Protein AF-A0A2N1D375-F1 (afdb_monomer_lite)

pLDDT: mean 71.54, std 20.13, range [32.81, 94.0]

Foldseek 3Di:
DDDDPPPPDDDDDPVRVVVVVCVQVVDPVSVVVVVVPDDPVVVVVVVVVVVVVVVVVVVVVVVVVVVVVVVVVVLLVVLVVVQVVCVVVVHHDDSVVSSVVVVVVVVVVPPDPDPVVPPDDDDDDDDDPPPDPPDDDDD

Radius of gyration: 30.36 Å; chains: 1; bounding box: 68×37×97 Å

Secondary structure (DSSP, 8-state):
---------PPPPHHHHHHHHHHHHHSHHHHHHHHTTS-HHHHHHHHHHHHHHHHHHHHHHHHHHHHHHHHHHHHHHHHHHHHHHHHHTT----HHHHHHHHHHHHHGGGG----TTS-SS------------------

Sequence (139 aa):
MNTTNTNTTKPLTTAQQKSVATGFLSNKRKAIGLFKTMDMSLLSALNEQIRDILKSKVEEAANLARIKLQEKQAIDSAVDKTMAHLESQGLKFNKEELSRLLSDKVKLGKAQVINPELQMNKPSTIVGAENELTTSQQV

Structure (mmCIF, 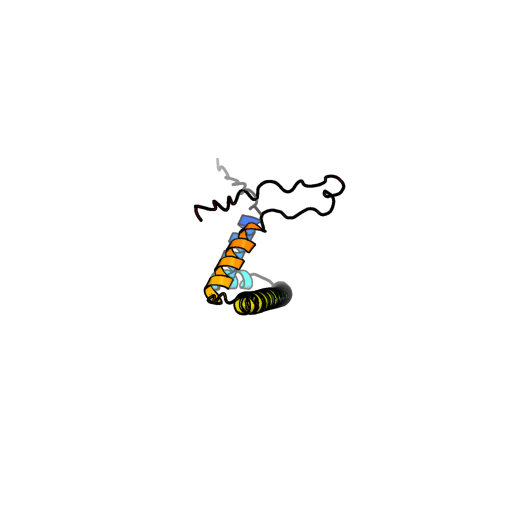N/CA/C/O backbone):
data_AF-A0A2N1D375-F1
#
_entry.id   AF-A0A2N1D375-F1
#
loop_
_atom_site.group_PDB
_atom_site.id
_atom_site.type_symbol
_atom_site.label_atom_id
_atom_site.label_alt_id
_atom_site.label_comp_id
_atom_site.label_asym_id
_atom_site.label_entity_id
_atom_site.label_seq_id
_atom_site.pdbx_PDB_ins_code
_atom_site.Cartn_x
_atom_site.Cartn_y
_atom_site.Cartn_z
_atom_site.occupancy
_atom_site.B_iso_or_equiv
_atom_site.auth_seq_id
_atom_site.auth_comp_id
_atom_site.auth_asym_id
_atom_site.auth_atom_id
_atom_site.pdbx_PDB_model_num
ATOM 1 N N . MET A 1 1 ? 10.755 26.452 -54.141 1.00 38.69 1 MET A N 1
ATOM 2 C CA . MET A 1 1 ? 11.077 26.824 -52.747 1.00 38.69 1 MET A CA 1
ATOM 3 C C . MET A 1 1 ? 10.450 25.774 -51.839 1.00 38.69 1 MET A C 1
ATOM 5 O O . MET A 1 1 ? 9.233 25.673 -51.845 1.00 38.69 1 MET A O 1
ATOM 9 N N . ASN A 1 2 ? 11.249 24.962 -51.139 1.00 32.81 2 ASN A N 1
ATOM 10 C CA . ASN A 1 2 ? 10.753 23.995 -50.150 1.00 32.81 2 ASN A CA 1
ATOM 11 C C . ASN A 1 2 ? 10.820 24.627 -48.757 1.00 32.81 2 ASN A C 1
ATOM 13 O O . ASN A 1 2 ? 11.895 25.036 -48.324 1.00 32.81 2 ASN A O 1
ATOM 17 N N . THR A 1 3 ? 9.690 24.694 -48.060 1.00 40.84 3 THR A N 1
ATOM 18 C CA . THR A 1 3 ? 9.613 25.097 -46.654 1.00 40.84 3 THR A CA 1
ATOM 19 C C . THR A 1 3 ? 9.653 23.848 -45.774 1.00 40.84 3 THR A C 1
ATOM 21 O O . THR A 1 3 ? 8.692 23.088 -45.677 1.00 40.84 3 THR A O 1
ATOM 24 N N . THR A 1 4 ? 10.793 23.605 -45.131 1.00 40.81 4 THR A N 1
ATOM 25 C CA . THR A 1 4 ? 10.926 22.565 -44.107 1.00 40.81 4 THR A CA 1
ATOM 26 C C . THR A 1 4 ? 10.239 23.053 -42.831 1.00 40.81 4 THR A C 1
ATOM 28 O O . THR A 1 4 ? 10.758 23.927 -42.144 1.00 40.81 4 THR A O 1
ATOM 31 N N . ASN A 1 5 ? 9.063 22.504 -42.517 1.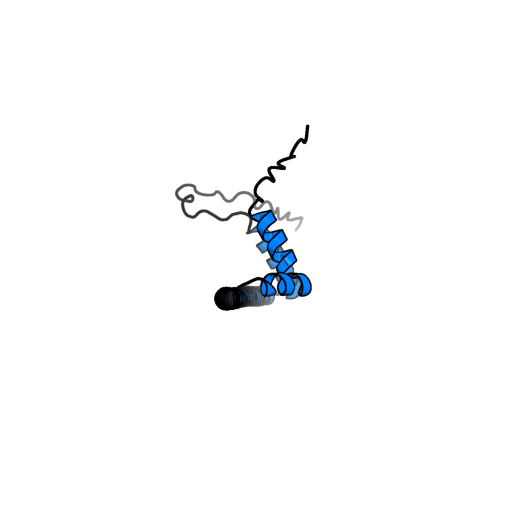00 43.34 5 ASN A N 1
ATOM 32 C CA . ASN A 1 5 ? 8.391 22.716 -41.233 1.00 43.34 5 ASN A CA 1
ATOM 33 C C . ASN A 1 5 ? 9.183 22.011 -40.120 1.00 43.34 5 ASN A C 1
ATOM 35 O O . ASN A 1 5 ? 9.034 20.811 -39.893 1.00 43.34 5 ASN A O 1
ATOM 39 N N . THR A 1 6 ? 10.023 22.754 -39.404 1.00 46.00 6 THR A N 1
ATOM 40 C CA . THR A 1 6 ? 10.587 22.329 -38.121 1.00 46.00 6 THR A CA 1
ATOM 41 C C . THR A 1 6 ? 9.521 22.484 -37.038 1.00 46.00 6 THR A C 1
ATOM 43 O O . THR A 1 6 ? 9.467 23.480 -36.323 1.00 46.00 6 THR A O 1
ATOM 46 N N . ASN A 1 7 ? 8.645 21.482 -36.910 1.00 47.22 7 ASN A N 1
ATOM 47 C CA . ASN A 1 7 ? 7.786 21.352 -35.735 1.00 47.22 7 ASN A CA 1
ATOM 48 C C . ASN A 1 7 ? 8.676 21.160 -34.498 1.00 47.22 7 ASN A C 1
ATOM 50 O O . ASN A 1 7 ? 9.147 20.061 -34.207 1.00 47.22 7 ASN A O 1
ATOM 54 N N . THR A 1 8 ? 8.919 22.244 -33.770 1.00 46.00 8 THR A N 1
ATOM 55 C CA . THR A 1 8 ? 9.522 22.238 -32.439 1.00 46.00 8 THR A CA 1
ATOM 56 C C . THR A 1 8 ? 8.495 21.701 -31.446 1.00 46.00 8 THR A C 1
ATOM 58 O O . THR A 1 8 ? 7.763 22.436 -30.786 1.00 46.00 8 THR A O 1
ATOM 61 N N . THR A 1 9 ? 8.397 20.374 -31.358 1.00 63.56 9 THR A N 1
ATOM 62 C CA . THR A 1 9 ? 7.602 19.702 -30.324 1.00 63.56 9 THR A CA 1
ATOM 63 C C . THR A 1 9 ? 8.110 20.136 -28.953 1.00 63.56 9 THR A C 1
ATOM 65 O O . THR A 1 9 ? 9.251 19.851 -28.590 1.00 63.56 9 THR A O 1
ATOM 68 N N . LYS A 1 10 ? 7.269 20.846 -28.191 1.00 73.50 10 LYS A N 1
ATOM 69 C CA . LYS A 1 10 ? 7.573 21.209 -26.803 1.00 73.50 10 LYS A CA 1
ATOM 70 C C . LYS A 1 10 ? 7.923 19.943 -26.008 1.00 73.50 10 LYS A C 1
ATOM 72 O O . LYS A 1 10 ? 7.246 18.925 -26.186 1.00 73.50 10 LYS A O 1
ATOM 77 N N . PRO A 1 11 ? 8.937 19.992 -25.129 1.00 79.75 11 PRO A N 1
ATOM 78 C CA . PRO A 1 11 ? 9.264 18.859 -24.278 1.00 79.75 11 PRO A CA 1
ATOM 79 C C . PRO A 1 11 ? 8.050 18.482 -23.424 1.00 79.75 11 PRO A C 1
ATOM 81 O O . PRO A 1 11 ? 7.356 19.345 -22.883 1.00 79.75 11 PRO A O 1
ATOM 84 N N . LEU A 1 12 ? 7.783 17.179 -23.327 1.00 81.25 12 LEU A N 1
ATOM 85 C CA . LEU A 1 12 ? 6.690 16.653 -22.515 1.00 81.25 12 LEU A CA 1
ATOM 86 C C . LEU A 1 12 ? 6.931 16.984 -21.041 1.00 81.25 12 LEU A C 1
ATOM 88 O O . LEU A 1 12 ? 8.042 16.819 -20.538 1.00 81.25 12 LEU A O 1
ATOM 92 N N . THR A 1 13 ? 5.873 17.377 -20.337 1.00 91.31 13 THR A N 1
ATOM 93 C CA . THR A 1 13 ? 5.914 17.513 -18.876 1.00 91.31 13 THR A CA 1
ATOM 94 C C . THR A 1 13 ? 6.134 16.150 -18.215 1.00 91.31 13 THR A C 1
ATOM 96 O O . THR A 1 13 ? 5.788 15.109 -18.778 1.00 91.31 13 THR A O 1
ATOM 99 N N . THR A 1 14 ? 6.632 16.130 -16.979 1.00 87.81 14 THR A N 1
ATOM 100 C CA . THR A 1 14 ? 6.872 14.888 -16.222 1.00 87.81 14 THR A CA 1
ATOM 101 C C . THR A 1 14 ? 5.623 14.004 -16.114 1.00 87.81 14 THR A C 1
ATOM 103 O O . THR A 1 14 ? 5.714 12.781 -16.199 1.00 87.81 14 THR A O 1
ATOM 106 N N . ALA A 1 15 ? 4.434 14.597 -15.966 1.00 84.31 15 ALA A N 1
ATOM 107 C CA . ALA A 1 15 ? 3.174 13.852 -15.923 1.00 84.31 15 ALA A CA 1
ATOM 108 C C . ALA A 1 15 ? 2.842 13.192 -17.275 1.00 84.31 15 ALA A C 1
ATOM 110 O O . ALA A 1 15 ? 2.427 12.033 -17.320 1.00 84.31 15 ALA A O 1
ATOM 111 N N . GLN A 1 16 ? 3.083 13.898 -18.383 1.00 84.94 16 GLN A N 1
ATOM 112 C CA . GLN A 1 16 ? 2.886 13.365 -19.733 1.00 84.94 16 GLN A CA 1
ATOM 113 C C . GLN A 1 16 ? 3.894 12.260 -20.054 1.00 84.94 16 GLN A C 1
ATOM 115 O O . GLN A 1 16 ? 3.505 11.219 -20.575 1.00 84.94 16 GLN A O 1
ATOM 120 N N . GLN A 1 17 ? 5.162 12.438 -19.680 1.00 84.50 17 GLN A N 1
ATOM 121 C CA . GLN A 1 17 ? 6.192 11.406 -19.821 1.00 84.50 17 GLN A CA 1
ATOM 122 C C . GLN A 1 17 ? 5.806 10.128 -19.067 1.00 84.50 17 GLN A C 1
ATOM 124 O O . GLN A 1 17 ? 5.868 9.040 -19.635 1.00 84.50 17 GLN A O 1
ATOM 129 N N . LYS A 1 18 ? 5.324 10.254 -17.821 1.00 84.69 18 LYS A N 1
ATOM 130 C CA . LYS A 1 18 ? 4.825 9.120 -17.023 1.00 84.69 18 LYS A CA 1
ATOM 131 C C . LYS A 1 18 ? 3.643 8.420 -17.687 1.00 84.69 18 LYS A C 1
ATOM 133 O O . LYS A 1 18 ? 3.619 7.192 -17.738 1.00 84.69 18 LYS A O 1
ATOM 138 N N . SER A 1 19 ? 2.681 9.180 -18.208 1.00 85.44 19 SER A N 1
ATOM 139 C CA . SER A 1 19 ? 1.513 8.629 -18.906 1.00 85.44 19 SER A CA 1
ATOM 140 C C . SER A 1 19 ? 1.919 7.846 -20.158 1.00 85.44 19 SER A C 1
ATOM 142 O O . SER A 1 19 ? 1.522 6.694 -20.333 1.00 85.44 19 SER A O 1
ATOM 144 N N . VAL A 1 20 ? 2.800 8.423 -20.980 1.00 79.56 20 VAL A N 1
ATOM 145 C CA . VAL A 1 20 ? 3.336 7.768 -22.178 1.00 79.56 20 VAL A CA 1
ATOM 146 C C . VAL A 1 20 ? 4.109 6.503 -21.801 1.00 79.56 20 VAL A C 1
ATOM 148 O O . VAL A 1 20 ? 3.804 5.434 -22.326 1.00 79.56 20 VAL A O 1
ATOM 151 N N . ALA A 1 21 ? 5.042 6.580 -20.848 1.00 82.12 21 ALA A N 1
ATOM 152 C CA . ALA A 1 21 ? 5.820 5.429 -20.388 1.00 82.12 21 ALA A CA 1
ATOM 153 C C . ALA A 1 21 ? 4.921 4.299 -19.857 1.00 82.12 21 ALA A C 1
ATOM 155 O O . ALA A 1 21 ? 5.092 3.138 -20.229 1.00 82.12 21 ALA A O 1
ATOM 156 N N . THR A 1 22 ? 3.904 4.640 -19.061 1.00 83.88 22 THR A N 1
ATOM 157 C CA . THR A 1 22 ? 2.925 3.673 -18.545 1.00 83.88 22 THR A CA 1
ATOM 158 C C . THR A 1 22 ? 2.126 3.037 -19.682 1.00 83.88 22 THR A C 1
ATOM 160 O O . THR A 1 22 ? 1.943 1.821 -19.704 1.00 83.88 22 THR A O 1
ATOM 163 N N . GLY A 1 23 ? 1.692 3.823 -20.670 1.00 82.44 23 GLY A N 1
ATOM 164 C CA . GLY A 1 23 ? 0.982 3.327 -21.851 1.00 82.44 23 GLY A CA 1
ATOM 165 C C . GLY A 1 23 ? 1.828 2.406 -22.741 1.00 82.44 23 GLY A C 1
ATOM 166 O O . GLY A 1 23 ? 1.294 1.485 -23.363 1.00 82.44 23 GLY A O 1
ATOM 167 N N . PHE A 1 24 ? 3.146 2.614 -22.791 1.00 82.88 24 PHE A N 1
ATOM 168 C CA . PHE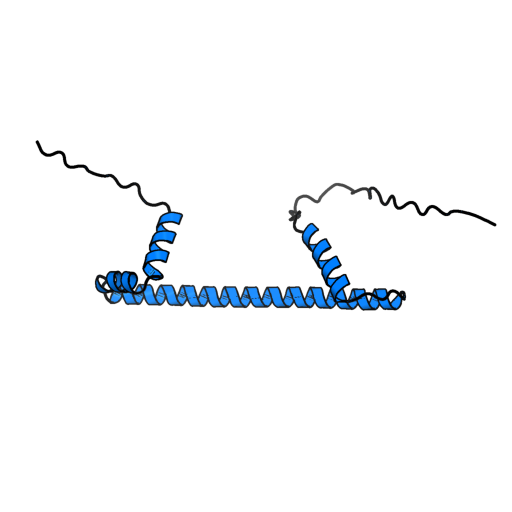 A 1 24 ? 4.075 1.726 -23.494 1.00 82.88 24 PHE A CA 1
ATOM 169 C C . PHE A 1 24 ? 4.307 0.420 -22.735 1.00 82.88 24 PHE A C 1
ATOM 171 O O . PHE A 1 24 ? 4.190 -0.648 -23.332 1.00 82.88 24 PHE A O 1
ATOM 178 N N . LEU A 1 25 ? 4.586 0.496 -21.433 1.00 82.50 25 LEU A N 1
ATOM 179 C CA . LEU A 1 25 ? 4.896 -0.673 -20.606 1.00 82.50 25 LEU A CA 1
ATOM 180 C C . LEU A 1 25 ? 3.671 -1.560 -20.343 1.00 82.50 25 LEU A C 1
ATOM 182 O O . LEU A 1 25 ? 3.793 -2.781 -20.315 1.00 82.50 25 LEU A O 1
ATOM 186 N N . SER A 1 26 ? 2.480 -0.970 -20.211 1.00 87.56 26 SER A N 1
ATOM 187 C CA . SER A 1 26 ? 1.224 -1.720 -20.042 1.00 87.56 26 SER A CA 1
ATOM 188 C C . SER A 1 26 ? 0.784 -2.455 -21.314 1.00 87.56 26 SER A C 1
ATOM 190 O O . SER A 1 26 ? 0.054 -3.444 -21.240 1.00 87.56 26 SER A O 1
ATOM 192 N N . ASN A 1 27 ? 1.248 -2.026 -22.493 1.00 90.44 27 ASN A N 1
ATOM 193 C CA . ASN A 1 27 ? 0.974 -2.707 -23.751 1.00 90.44 27 ASN A CA 1
ATOM 194 C C . ASN A 1 27 ? 2.142 -3.619 -24.143 1.00 90.44 27 ASN A C 1
ATOM 196 O O . ASN A 1 27 ? 3.118 -3.183 -24.754 1.00 90.44 27 ASN A O 1
ATOM 200 N N . LYS A 1 28 ? 1.983 -4.923 -23.892 1.00 85.56 28 LYS A N 1
ATOM 201 C CA . LYS A 1 28 ? 2.996 -5.951 -24.180 1.00 85.56 28 LYS A CA 1
ATOM 202 C C . LYS A 1 28 ? 3.583 -5.866 -25.597 1.00 85.56 28 LYS A C 1
ATOM 204 O O . LYS A 1 28 ? 4.786 -6.036 -25.757 1.00 85.56 28 LYS A O 1
ATOM 209 N N . ARG A 1 29 ? 2.774 -5.591 -26.630 1.00 86.25 29 ARG A N 1
ATOM 210 C CA . ARG A 1 29 ? 3.266 -5.506 -28.021 1.00 86.25 29 ARG A CA 1
ATOM 211 C C . ARG A 1 29 ? 4.167 -4.289 -28.232 1.00 86.25 29 ARG A C 1
ATOM 213 O O . ARG A 1 29 ? 5.207 -4.416 -28.872 1.00 86.25 29 ARG A O 1
ATOM 220 N N . LYS A 1 30 ? 3.790 -3.138 -27.669 1.00 84.75 30 LYS A N 1
ATOM 221 C CA . LYS A 1 30 ? 4.590 -1.906 -27.740 1.00 84.75 30 LYS A CA 1
ATOM 222 C C . LYS A 1 30 ? 5.881 -2.031 -26.929 1.00 84.75 30 LYS A C 1
ATOM 224 O O . LYS A 1 30 ? 6.938 -1.670 -27.434 1.00 84.75 30 LYS A O 1
ATOM 229 N N . ALA A 1 31 ? 5.801 -2.607 -25.728 1.00 84.50 31 ALA A N 1
ATOM 230 C CA . ALA A 1 31 ? 6.961 -2.881 -24.884 1.00 84.50 31 ALA A CA 1
ATOM 231 C C . ALA A 1 31 ? 7.963 -3.818 -25.578 1.00 84.50 31 ALA A C 1
ATOM 233 O O . ALA A 1 31 ? 9.136 -3.485 -25.679 1.00 84.50 31 ALA A O 1
ATOM 234 N N . ILE A 1 32 ? 7.501 -4.940 -26.149 1.00 85.62 32 ILE A N 1
ATOM 235 C CA . ILE A 1 32 ? 8.368 -5.867 -26.899 1.00 85.62 32 ILE A CA 1
ATOM 236 C C . ILE A 1 32 ? 9.008 -5.177 -28.109 1.00 85.62 32 ILE A C 1
ATOM 238 O O . ILE A 1 32 ? 10.185 -5.402 -28.374 1.00 85.62 32 ILE A O 1
ATOM 242 N N . GLY A 1 33 ? 8.254 -4.352 -28.842 1.00 86.44 33 GLY A N 1
ATOM 243 C CA . GLY A 1 33 ? 8.791 -3.589 -29.971 1.00 86.44 33 GLY A CA 1
ATOM 244 C C . GLY A 1 33 ? 9.949 -2.679 -29.560 1.00 86.44 33 GLY A C 1
ATOM 245 O O . GLY A 1 33 ? 10.983 -2.689 -30.217 1.00 86.44 33 GLY A O 1
ATOM 246 N N . LEU A 1 34 ? 9.799 -1.968 -28.441 1.00 84.19 34 LEU A N 1
ATOM 247 C CA . LEU A 1 34 ? 10.841 -1.108 -27.877 1.00 84.19 34 LEU A CA 1
ATOM 248 C C . LEU A 1 34 ? 12.038 -1.910 -27.342 1.00 84.19 34 LEU A C 1
ATOM 250 O O . LEU A 1 34 ? 13.184 -1.539 -27.568 1.00 84.19 34 LEU A O 1
ATOM 254 N N . PHE A 1 35 ? 11.795 -3.025 -26.652 1.00 87.38 35 PHE A N 1
ATOM 255 C CA . PHE A 1 35 ? 12.873 -3.840 -26.089 1.00 87.38 35 PHE A CA 1
ATOM 256 C C . PHE A 1 35 ? 13.722 -4.511 -27.169 1.00 87.38 35 PHE A C 1
ATOM 258 O O . PHE A 1 35 ? 14.925 -4.643 -26.994 1.00 87.38 35 PHE A O 1
ATOM 265 N N . LYS A 1 36 ? 13.133 -4.878 -28.314 1.00 87.94 36 LYS A N 1
ATOM 266 C CA . LYS A 1 36 ? 13.875 -5.449 -29.451 1.00 87.94 36 LYS A CA 1
ATOM 267 C C . LYS A 1 36 ? 14.907 -4.498 -30.057 1.00 87.94 36 LYS A C 1
ATOM 269 O O . LYS A 1 36 ? 15.817 -4.968 -30.727 1.00 87.94 36 LYS A O 1
ATOM 274 N N . THR A 1 37 ? 14.748 -3.190 -29.866 1.00 86.56 37 THR A N 1
ATOM 275 C CA . THR A 1 37 ? 15.680 -2.176 -30.377 1.00 86.56 37 THR A CA 1
ATOM 276 C C . THR A 1 37 ? 16.726 -1.753 -29.344 1.00 86.56 37 THR A C 1
ATOM 278 O O . THR A 1 37 ? 17.512 -0.857 -29.625 1.00 86.56 37 THR A O 1
ATOM 281 N N . MET A 1 38 ? 16.711 -2.338 -28.142 1.00 88.25 38 MET A N 1
ATOM 282 C CA . MET A 1 38 ? 17.636 -2.020 -27.053 1.00 88.25 38 MET A CA 1
ATOM 283 C C . MET A 1 38 ? 18.715 -3.093 -26.911 1.00 88.25 38 MET A C 1
ATOM 285 O O . MET A 1 38 ? 18.453 -4.280 -27.103 1.00 88.25 38 MET A O 1
ATOM 289 N N . ASP A 1 39 ? 19.909 -2.674 -26.495 1.00 92.81 39 ASP A N 1
ATOM 290 C CA . ASP A 1 39 ? 20.995 -3.595 -26.173 1.00 92.81 39 ASP A CA 1
ATOM 291 C C . ASP A 1 39 ? 20.669 -4.444 -24.940 1.00 92.81 39 ASP A C 1
ATOM 293 O O . ASP A 1 39 ? 20.049 -3.988 -23.974 1.00 92.81 39 ASP A O 1
ATOM 297 N N . MET A 1 40 ? 21.146 -5.690 -24.943 1.00 90.12 40 MET A N 1
ATOM 298 C CA . MET A 1 40 ? 20.880 -6.645 -23.864 1.00 90.12 40 MET A CA 1
ATOM 299 C C . MET A 1 40 ? 21.408 -6.166 -22.501 1.00 90.12 40 MET A C 1
ATOM 301 O O . MET A 1 40 ? 20.785 -6.427 -21.472 1.00 90.12 40 MET A O 1
ATOM 305 N N . SER A 1 41 ? 22.519 -5.421 -22.481 1.00 90.12 41 SER A N 1
ATOM 306 C CA . SER A 1 41 ? 23.064 -4.800 -21.266 1.00 90.12 41 SER A CA 1
ATOM 307 C C . SER A 1 41 ? 22.094 -3.779 -20.662 1.00 90.12 41 SER A C 1
ATOM 309 O O . SER A 1 41 ? 21.853 -3.794 -19.454 1.00 90.12 41 SER A O 1
ATOM 311 N N . LEU A 1 42 ? 21.473 -2.948 -21.503 1.00 88.94 42 LEU A N 1
ATOM 312 C CA . LEU A 1 42 ? 20.486 -1.956 -21.088 1.00 88.94 42 LEU A CA 1
ATOM 313 C C . LEU A 1 42 ? 19.196 -2.624 -20.596 1.00 88.94 42 LEU A C 1
ATOM 315 O O . LEU A 1 42 ? 18.645 -2.223 -19.573 1.00 88.94 42 LEU A O 1
ATOM 319 N N . LEU A 1 43 ? 18.741 -3.679 -21.279 1.00 89.56 43 LEU A N 1
ATOM 320 C CA . LEU A 1 43 ? 17.588 -4.473 -20.842 1.00 89.56 43 LEU A CA 1
ATOM 321 C C . LEU A 1 43 ? 17.828 -5.142 -19.485 1.00 89.56 43 LEU A C 1
ATOM 323 O O . LEU A 1 43 ? 16.926 -5.168 -18.646 1.00 89.56 43 LEU A O 1
ATOM 327 N N . SER A 1 44 ? 19.038 -5.659 -19.254 1.00 91.19 44 SER A N 1
ATOM 328 C CA . SER A 1 44 ? 19.417 -6.259 -17.974 1.00 91.19 44 SER A CA 1
ATOM 329 C C . SER A 1 44 ? 19.387 -5.230 -16.844 1.00 91.19 44 SER A C 1
ATOM 331 O O . SER A 1 44 ? 18.746 -5.474 -15.824 1.00 91.19 44 SER A O 1
ATOM 333 N N . ALA A 1 45 ? 19.998 -4.059 -17.053 1.00 90.44 45 ALA A N 1
ATOM 334 C CA . ALA A 1 45 ? 20.007 -2.978 -16.069 1.00 90.44 45 ALA A CA 1
ATOM 335 C C . ALA A 1 45 ? 18.589 -2.466 -15.754 1.00 90.44 45 ALA A C 1
ATOM 337 O O . ALA A 1 45 ? 18.240 -2.269 -14.592 1.00 90.44 45 ALA A O 1
ATOM 338 N N . LEU A 1 46 ? 17.736 -2.305 -16.772 1.00 88.19 46 LEU A N 1
ATOM 339 C CA . LEU A 1 46 ? 16.338 -1.902 -16.582 1.00 88.19 46 LEU A CA 1
ATOM 340 C C . LEU A 1 46 ? 15.538 -2.945 -15.791 1.00 88.19 46 LEU A C 1
ATOM 342 O O . LEU A 1 46 ? 14.738 -2.585 -14.930 1.00 88.19 46 LEU A O 1
ATOM 346 N N . ASN A 1 47 ? 15.743 -4.235 -16.063 1.00 89.50 47 ASN A N 1
ATOM 347 C CA . ASN A 1 47 ? 15.083 -5.315 -15.330 1.00 89.50 47 ASN A CA 1
ATOM 348 C C . ASN A 1 47 ? 15.507 -5.336 -13.853 1.00 89.50 47 ASN A C 1
ATOM 350 O O . ASN A 1 47 ? 14.653 -5.496 -12.984 1.00 89.50 47 ASN A O 1
ATOM 354 N N . GLU A 1 48 ? 16.792 -5.141 -13.561 1.00 93.12 48 GLU A N 1
ATOM 355 C CA . GLU A 1 48 ? 17.302 -5.050 -12.188 1.00 93.12 48 GLU A CA 1
ATOM 356 C C . GLU A 1 48 ? 16.699 -3.852 -11.441 1.00 93.12 48 GLU A C 1
ATOM 358 O O . GLU A 1 48 ? 16.080 -4.031 -10.394 1.00 93.12 48 GLU A O 1
ATOM 363 N N . GLN A 1 49 ? 16.718 -2.660 -12.046 1.00 90.56 49 GLN A N 1
ATOM 364 C CA . GLN A 1 49 ? 16.097 -1.465 -11.464 1.00 90.56 49 GLN A CA 1
ATOM 365 C C . GLN A 1 49 ? 14.598 -1.648 -11.191 1.00 90.56 49 GLN A C 1
ATOM 367 O O . GLN A 1 49 ? 14.098 -1.250 -10.138 1.00 90.56 49 GLN A O 1
ATOM 372 N N . ILE A 1 50 ? 13.857 -2.266 -12.119 1.00 89.19 50 ILE A N 1
ATOM 373 C CA . ILE A 1 50 ? 12.428 -2.544 -11.925 1.00 89.19 50 ILE A CA 1
ATOM 374 C C . ILE A 1 50 ? 12.220 -3.530 -10.771 1.00 89.19 50 ILE A C 1
ATOM 376 O O . ILE A 1 50 ? 11.292 -3.342 -9.983 1.00 89.19 50 ILE A O 1
ATOM 380 N N . ARG A 1 51 ? 13.064 -4.560 -10.639 1.00 93.25 51 ARG A N 1
ATOM 381 C CA . ARG A 1 51 ? 12.983 -5.521 -9.527 1.00 93.25 51 ARG A CA 1
ATOM 382 C C . ARG A 1 51 ? 13.226 -4.854 -8.183 1.00 93.25 51 ARG A C 1
ATOM 384 O O . ARG A 1 51 ? 12.456 -5.106 -7.260 1.00 93.25 51 ARG A O 1
ATOM 391 N N . ASP A 1 52 ? 14.223 -3.984 -8.086 1.00 93.56 52 ASP A N 1
ATOM 392 C CA . ASP A 1 52 ? 14.528 -3.266 -6.848 1.00 93.56 52 ASP A CA 1
ATOM 393 C C . ASP A 1 52 ? 13.386 -2.334 -6.442 1.00 93.56 52 ASP A C 1
ATOM 395 O O . ASP A 1 52 ? 12.944 -2.343 -5.289 1.00 93.56 52 ASP A O 1
ATOM 399 N N . ILE A 1 53 ? 12.825 -1.596 -7.407 1.00 91.38 53 ILE A N 1
ATOM 400 C CA . ILE A 1 53 ? 11.650 -0.749 -7.175 1.00 91.38 53 ILE A CA 1
ATOM 401 C C . ILE A 1 53 ? 10.457 -1.599 -6.728 1.00 91.38 53 ILE A C 1
ATOM 403 O O . ILE A 1 53 ? 9.782 -1.245 -5.763 1.00 91.38 53 ILE A O 1
ATOM 407 N N . LEU A 1 54 ? 10.187 -2.725 -7.397 1.00 91.00 54 LEU A N 1
ATOM 408 C CA . LEU A 1 54 ? 9.088 -3.620 -7.027 1.00 91.00 54 LEU A CA 1
ATOM 409 C C . LEU A 1 54 ? 9.269 -4.174 -5.616 1.00 91.00 54 LEU A C 1
ATOM 411 O O . LEU A 1 54 ? 8.315 -4.160 -4.841 1.00 91.00 54 LEU A O 1
ATOM 415 N N . LYS A 1 55 ? 10.479 -4.613 -5.261 1.00 94.00 55 LYS A N 1
ATOM 416 C CA . LYS A 1 55 ? 10.792 -5.110 -3.920 1.00 94.00 55 LYS A CA 1
ATOM 417 C C . LYS A 1 55 ? 10.536 -4.035 -2.863 1.00 94.00 55 LYS A C 1
ATOM 419 O O . LYS A 1 55 ? 9.787 -4.281 -1.922 1.00 94.00 55 LYS A O 1
ATOM 424 N N . SER A 1 56 ? 11.057 -2.826 -3.077 1.00 91.88 56 SER A N 1
ATOM 425 C CA . SER A 1 56 ? 10.822 -1.680 -2.194 1.00 91.88 56 SER A CA 1
ATOM 426 C C . SER A 1 56 ? 9.327 -1.363 -2.047 1.00 91.88 56 SER A C 1
ATOM 428 O O . SER A 1 56 ? 8.838 -1.190 -0.932 1.00 91.88 56 SER A O 1
ATOM 430 N N . LYS A 1 57 ? 8.555 -1.365 -3.143 1.00 91.75 57 LYS A N 1
ATOM 431 C CA . LYS A 1 57 ? 7.105 -1.107 -3.088 1.00 91.75 57 LYS A CA 1
ATOM 432 C C . LYS A 1 57 ? 6.305 -2.215 -2.414 1.00 91.75 57 LYS A C 1
ATOM 434 O O . LYS A 1 57 ? 5.312 -1.913 -1.754 1.00 91.75 57 LYS A O 1
ATOM 439 N N . VAL A 1 58 ? 6.727 -3.470 -2.536 1.00 92.25 58 VAL A N 1
ATOM 440 C CA . VAL A 1 58 ? 6.123 -4.587 -1.795 1.00 92.25 58 VAL A CA 1
ATOM 441 C C . VAL A 1 58 ? 6.375 -4.433 -0.295 1.00 92.25 58 VAL A C 1
ATOM 443 O O . VAL A 1 58 ? 5.439 -4.579 0.489 1.00 92.25 58 VAL A O 1
ATOM 446 N N . GLU A 1 59 ? 7.596 -4.079 0.112 1.00 91.81 59 GLU A N 1
ATOM 447 C CA . GLU A 1 59 ? 7.937 -3.824 1.518 1.00 91.81 59 GLU A CA 1
ATOM 448 C C . GLU A 1 59 ? 7.156 -2.626 2.089 1.00 91.81 59 GLU A C 1
ATOM 450 O O . GLU A 1 59 ? 6.576 -2.722 3.173 1.00 91.81 59 GLU A O 1
ATOM 455 N N . GLU A 1 60 ? 7.052 -1.518 1.345 1.00 89.88 60 GLU A N 1
ATOM 456 C CA . GLU A 1 60 ? 6.217 -0.366 1.715 1.00 89.88 60 GLU A CA 1
ATOM 457 C C . GLU A 1 60 ? 4.740 -0.759 1.883 1.00 89.88 60 GLU A C 1
ATOM 459 O O . GLU A 1 60 ? 4.107 -0.398 2.879 1.00 89.88 60 GLU A O 1
ATOM 464 N N . ALA A 1 61 ? 4.181 -1.520 0.937 1.00 85.81 61 ALA A N 1
ATOM 465 C CA . ALA A 1 61 ? 2.792 -1.968 0.990 1.00 85.81 61 ALA A CA 1
ATOM 466 C C . ALA A 1 61 ? 2.535 -2.907 2.179 1.00 85.81 61 ALA A C 1
ATOM 468 O O . ALA A 1 61 ? 1.519 -2.768 2.864 1.00 85.81 61 ALA A O 1
ATOM 469 N N . ALA A 1 62 ? 3.465 -3.823 2.463 1.00 90.50 62 ALA A N 1
ATOM 470 C CA . ALA A 1 62 ? 3.395 -4.709 3.620 1.00 90.50 62 ALA A CA 1
ATOM 471 C C . ALA A 1 62 ? 3.442 -3.921 4.939 1.00 90.50 62 ALA A C 1
ATOM 473 O O . ALA A 1 62 ? 2.634 -4.162 5.839 1.00 90.50 62 ALA A O 1
ATOM 474 N N . ASN A 1 63 ? 4.324 -2.922 5.036 1.00 91.38 63 ASN A N 1
ATOM 475 C CA . ASN A 1 63 ? 4.407 -2.040 6.199 1.00 91.38 63 ASN A CA 1
ATOM 476 C C . ASN A 1 63 ? 3.122 -1.228 6.401 1.00 91.38 63 ASN A C 1
ATOM 478 O O . ASN A 1 63 ? 2.600 -1.176 7.515 1.00 91.38 63 ASN A O 1
ATOM 482 N N . LEU A 1 64 ? 2.566 -0.650 5.332 1.00 88.38 64 LEU A N 1
ATOM 483 C CA . LEU A 1 64 ? 1.287 0.064 5.379 1.00 88.38 64 LEU A CA 1
ATOM 484 C C . LEU A 1 64 ? 0.133 -0.849 5.811 1.00 88.38 64 LEU A C 1
ATOM 486 O O . LEU A 1 64 ? -0.706 -0.441 6.613 1.00 88.38 64 LEU A O 1
ATOM 490 N N . ALA A 1 65 ? 0.086 -2.085 5.310 1.00 88.06 65 ALA A N 1
ATOM 491 C CA . ALA A 1 65 ? -0.918 -3.063 5.717 1.00 88.06 65 ALA A CA 1
ATOM 492 C C . ALA A 1 65 ? -0.796 -3.412 7.209 1.00 88.06 65 ALA A C 1
ATOM 494 O O . ALA A 1 65 ? -1.807 -3.467 7.911 1.00 88.06 65 ALA A O 1
ATOM 495 N N . ARG A 1 66 ? 0.434 -3.574 7.713 1.00 91.25 66 ARG A N 1
ATOM 496 C CA . ARG A 1 66 ? 0.704 -3.825 9.135 1.00 91.25 66 ARG A CA 1
ATOM 497 C C . ARG A 1 66 ? 0.238 -2.667 10.019 1.00 91.25 66 ARG A C 1
ATOM 499 O O . ARG A 1 66 ? -0.428 -2.915 11.019 1.00 91.25 66 ARG A O 1
ATOM 506 N N . ILE A 1 67 ? 0.537 -1.424 9.636 1.00 85.62 67 ILE A N 1
ATOM 507 C CA . ILE A 1 67 ? 0.089 -0.225 10.366 1.00 85.62 67 ILE A CA 1
ATOM 508 C C . ILE A 1 67 ? -1.441 -0.176 10.414 1.00 85.62 67 ILE A C 1
ATOM 510 O O . ILE A 1 67 ? -2.014 -0.061 11.493 1.00 85.62 67 ILE A O 1
ATOM 514 N N . LYS A 1 68 ? -2.119 -0.367 9.275 1.00 84.94 68 LYS A N 1
ATOM 515 C CA . LYS A 1 68 ? -3.591 -0.388 9.220 1.00 84.94 68 LYS A CA 1
ATOM 516 C C . LYS A 1 68 ? -4.205 -1.483 10.093 1.00 84.94 68 LYS A C 1
ATOM 518 O O . LYS A 1 68 ? -5.256 -1.271 10.693 1.00 84.94 68 LYS A O 1
ATOM 523 N N . LEU A 1 69 ? -3.571 -2.654 10.165 1.00 87.81 69 LEU A N 1
ATOM 524 C CA . LEU A 1 69 ? -4.025 -3.737 11.035 1.00 87.81 69 LEU A CA 1
ATOM 525 C C . LEU A 1 69 ? -3.908 -3.353 12.516 1.00 87.81 69 LEU A C 1
ATOM 527 O O . LEU A 1 69 ? -4.844 -3.589 13.275 1.00 87.81 69 LEU A O 1
ATOM 531 N N . GLN A 1 70 ? -2.795 -2.732 12.912 1.00 87.56 70 GLN A N 1
ATOM 532 C CA . GLN A 1 70 ? -2.593 -2.249 14.281 1.00 87.56 70 GLN A CA 1
ATOM 533 C C . GLN A 1 70 ? -3.590 -1.145 14.652 1.00 87.56 70 GLN A C 1
ATOM 535 O O . GLN A 1 70 ? -4.180 -1.194 15.729 1.00 87.56 70 GLN A O 1
ATOM 540 N N . GLU A 1 71 ? -3.833 -0.189 13.750 1.00 82.69 71 GLU A N 1
ATOM 541 C CA . GLU A 1 71 ? -4.854 0.850 13.936 1.00 82.69 71 GLU A CA 1
ATOM 542 C C . GLU A 1 71 ? -6.242 0.236 14.139 1.00 82.69 71 GLU A C 1
ATOM 544 O O . GLU A 1 71 ? -6.953 0.609 15.071 1.00 82.69 71 GLU A O 1
ATOM 549 N N . LYS A 1 72 ? -6.612 -0.752 13.314 1.00 82.25 72 LYS A N 1
ATOM 550 C CA . LYS A 1 72 ? -7.886 -1.462 13.458 1.00 82.25 72 LYS A CA 1
ATOM 551 C C . LYS A 1 72 ? -7.993 -2.164 14.815 1.00 82.25 72 LYS A C 1
ATOM 553 O O . LYS A 1 72 ? -9.005 -2.010 15.485 1.00 82.25 72 LYS A O 1
ATOM 558 N N . GLN A 1 73 ? -6.955 -2.883 15.246 1.00 84.19 73 GLN A N 1
ATOM 559 C CA . GLN A 1 73 ? -6.943 -3.560 16.550 1.00 84.19 73 GLN A CA 1
ATOM 560 C C . GLN A 1 73 ? -7.082 -2.577 17.722 1.00 84.19 73 GLN A C 1
ATOM 562 O O . GLN A 1 73 ? -7.779 -2.872 18.692 1.00 84.19 73 GLN A O 1
ATOM 567 N N . ALA A 1 74 ? -6.448 -1.404 17.637 1.00 79.00 74 ALA A N 1
ATOM 568 C CA . ALA A 1 74 ? -6.578 -0.364 18.652 1.00 79.00 74 ALA A CA 1
ATOM 569 C C . ALA A 1 74 ? -8.008 0.199 18.717 1.00 79.00 74 ALA A C 1
ATOM 571 O O . ALA A 1 74 ? -8.539 0.386 19.812 1.00 79.00 74 ALA A O 1
ATOM 572 N N . ILE A 1 75 ? -8.643 0.417 17.559 1.00 79.00 75 ILE A N 1
ATOM 573 C CA . ILE A 1 75 ? -10.049 0.836 17.471 1.00 79.00 75 ILE A CA 1
ATOM 574 C C . ILE A 1 75 ? -10.960 -0.241 18.063 1.00 79.00 75 ILE A C 1
ATOM 576 O O . ILE A 1 75 ? -11.759 0.073 18.939 1.00 79.00 75 ILE A O 1
ATOM 580 N N . ASP A 1 76 ? -10.807 -1.499 17.646 1.00 83.56 76 ASP A N 1
ATOM 581 C CA . ASP A 1 76 ? -11.625 -2.614 18.134 1.00 83.56 76 ASP A CA 1
ATOM 582 C C . ASP A 1 76 ? -11.499 -2.760 19.664 1.00 83.56 76 ASP A C 1
ATOM 584 O O . ASP A 1 76 ? -12.503 -2.887 20.363 1.00 83.56 76 ASP A O 1
ATOM 588 N N . SER A 1 77 ? -10.285 -2.629 20.211 1.00 85.00 77 SER A N 1
ATOM 589 C CA . SER A 1 77 ? -10.061 -2.652 21.662 1.00 85.00 77 SER A CA 1
ATOM 590 C C . SER A 1 77 ? -10.706 -1.467 22.389 1.00 85.00 77 SER A C 1
ATOM 592 O O . SER A 1 77 ? -11.236 -1.639 23.489 1.00 85.00 77 SER A O 1
ATOM 594 N N . ALA A 1 78 ? -10.671 -0.264 21.808 1.00 78.69 78 ALA A N 1
ATOM 595 C CA . ALA A 1 78 ? -11.343 0.901 22.376 1.00 78.69 78 ALA A CA 1
ATOM 596 C C . ALA A 1 78 ? -12.868 0.716 22.380 1.00 78.69 78 ALA A C 1
ATOM 598 O O . ALA A 1 78 ? -13.503 0.966 23.402 1.00 78.69 78 ALA A O 1
ATOM 599 N N . VAL A 1 79 ? -13.434 0.207 21.279 1.00 81.44 79 VAL A N 1
ATOM 600 C CA . VAL A 1 79 ? -14.860 -0.129 21.157 1.00 81.44 79 VAL A CA 1
ATOM 601 C C . VAL A 1 79 ? -15.266 -1.135 22.232 1.00 81.44 79 VAL A C 1
ATOM 603 O O . VAL A 1 79 ? -16.249 -0.901 22.929 1.00 81.44 79 VAL A O 1
ATOM 606 N N . ASP A 1 80 ? -14.499 -2.211 22.420 1.00 84.88 80 ASP A N 1
ATOM 607 C CA . ASP A 1 80 ? -14.809 -3.249 23.411 1.00 84.88 80 ASP A CA 1
ATOM 608 C C . ASP A 1 80 ? -14.758 -2.710 24.851 1.00 84.88 80 ASP A C 1
ATOM 610 O O . ASP A 1 80 ? -15.637 -3.006 25.660 1.00 84.88 80 ASP A O 1
ATOM 614 N N . LYS A 1 81 ? -13.778 -1.855 25.174 1.00 87.50 81 LYS A N 1
ATOM 615 C CA . LYS A 1 81 ? -13.714 -1.183 26.484 1.00 87.50 81 LYS A CA 1
ATOM 616 C C . LYS A 1 81 ? -14.907 -0.258 26.712 1.00 87.50 81 LYS A C 1
ATOM 618 O O . LYS A 1 81 ? -15.463 -0.237 27.808 1.00 87.50 81 LYS A O 1
ATOM 623 N N . THR A 1 82 ? -15.303 0.505 25.694 1.00 81.69 82 THR A N 1
ATOM 624 C CA . THR A 1 82 ? -16.468 1.391 25.775 1.00 81.69 82 THR A CA 1
ATOM 625 C C . THR A 1 82 ? -17.762 0.593 25.915 1.00 81.69 82 THR A C 1
ATOM 627 O O . THR A 1 82 ? -18.572 0.935 26.769 1.00 81.69 82 THR A O 1
ATOM 630 N N . MET A 1 83 ? -17.933 -0.496 25.160 1.00 82.50 83 MET A N 1
ATOM 631 C CA . MET A 1 83 ? -19.063 -1.423 25.301 1.00 82.50 83 MET A CA 1
ATOM 632 C C . MET A 1 83 ? -19.171 -1.947 26.731 1.00 82.50 83 MET A C 1
ATOM 634 O O . MET A 1 83 ? -20.211 -1.780 27.356 1.00 82.50 83 MET A O 1
ATOM 638 N N . ALA A 1 84 ? -18.081 -2.489 27.282 1.00 86.12 84 ALA A N 1
ATOM 639 C CA . ALA A 1 84 ? -18.066 -3.011 28.646 1.00 86.12 84 ALA A CA 1
ATOM 640 C C . ALA A 1 84 ? -18.429 -1.936 29.688 1.00 86.12 84 ALA A C 1
ATOM 642 O O . ALA A 1 84 ? -19.149 -2.204 30.650 1.00 86.12 84 ALA A O 1
ATOM 643 N N . HIS A 1 85 ? -17.967 -0.697 29.490 1.00 86.19 85 HIS A N 1
ATOM 644 C CA . HIS A 1 85 ? -18.314 0.416 30.369 1.00 86.19 85 HIS A CA 1
ATOM 645 C C . HIS A 1 85 ? -19.799 0.796 30.273 1.00 86.19 85 HIS A C 1
ATOM 647 O O . HIS A 1 85 ? -20.444 0.987 31.301 1.00 86.19 85 HIS A O 1
ATOM 653 N N . LEU A 1 86 ? -20.361 0.857 29.065 1.00 82.00 86 LEU A N 1
ATOM 654 C CA . LEU A 1 86 ? -21.778 1.168 28.850 1.00 82.00 86 LEU A CA 1
ATOM 655 C C . LEU A 1 86 ? -22.684 0.058 29.401 1.00 82.00 86 LEU A C 1
ATOM 657 O O . LEU A 1 86 ? -23.662 0.351 30.088 1.00 82.00 86 LEU A O 1
ATOM 661 N N . GLU A 1 87 ? -22.305 -1.206 29.206 1.00 85.31 87 GLU A N 1
ATOM 662 C CA . GLU A 1 87 ? -22.998 -2.361 29.784 1.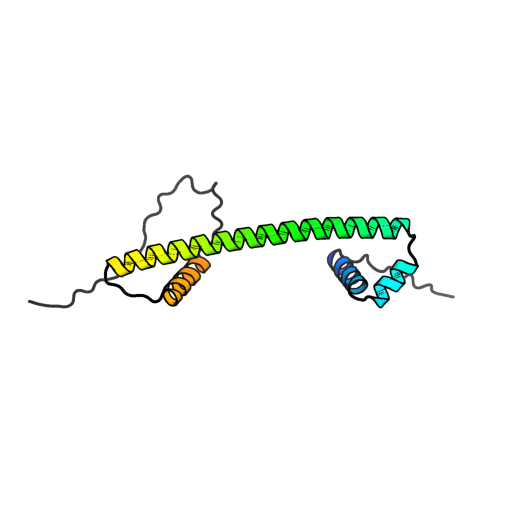00 85.31 87 GLU A CA 1
ATOM 663 C C . GLU A 1 87 ? -22.988 -2.320 31.316 1.00 85.31 87 GLU A C 1
ATOM 665 O O . GLU A 1 87 ? -24.019 -2.573 31.940 1.00 85.31 87 GLU A O 1
ATOM 670 N N . SER A 1 88 ? -21.868 -1.924 31.936 1.00 86.00 88 SER A N 1
ATOM 671 C CA . SER A 1 88 ? -21.790 -1.749 33.395 1.00 86.00 88 SER A CA 1
ATOM 672 C C . SER A 1 88 ? -22.698 -0.634 33.933 1.00 86.00 88 SER A C 1
ATOM 674 O O . SER A 1 88 ? -23.058 -0.650 35.108 1.00 86.00 88 SER A O 1
ATOM 676 N N . GLN A 1 89 ? -23.108 0.304 33.074 1.00 86.00 89 GLN A N 1
ATOM 677 C CA . GLN A 1 89 ? -24.079 1.359 33.380 1.00 86.00 89 GLN A CA 1
ATOM 678 C C . GLN A 1 89 ? -25.525 0.954 33.039 1.00 86.00 89 GLN A C 1
ATOM 680 O O . GLN A 1 89 ? -26.440 1.764 33.164 1.00 86.00 89 GLN A O 1
ATOM 685 N N . GLY A 1 90 ? -25.749 -0.290 32.601 1.00 83.81 90 GLY A N 1
ATOM 686 C CA . GLY A 1 90 ? -27.064 -0.800 32.213 1.00 83.81 90 GLY A CA 1
ATOM 687 C C . GLY A 1 90 ? -27.509 -0.402 30.802 1.00 83.81 90 GLY A C 1
ATOM 688 O O . GLY A 1 90 ? -28.637 -0.708 30.414 1.00 83.81 90 GLY A O 1
ATOM 689 N N . LEU A 1 91 ? -26.645 0.244 30.016 1.00 78.06 91 LEU A N 1
ATOM 690 C CA . LEU A 1 91 ? -26.931 0.623 28.637 1.00 78.06 91 LEU A CA 1
ATOM 691 C C . LEU A 1 91 ? -26.471 -0.489 27.686 1.00 78.06 91 LEU A C 1
ATOM 693 O O . LEU A 1 91 ? -25.312 -0.896 27.700 1.00 78.06 91 LEU A O 1
ATOM 697 N N . LYS A 1 92 ? -27.375 -0.979 26.832 1.00 77.12 92 LYS A N 1
ATOM 698 C CA . LYS A 1 92 ? -27.065 -2.001 25.822 1.00 77.12 92 LYS A CA 1
ATOM 699 C C . LYS A 1 92 ? -26.973 -1.356 24.446 1.00 77.12 92 LYS A C 1
ATOM 701 O O . LYS A 1 92 ? -27.952 -0.785 23.974 1.00 77.12 92 LYS A O 1
ATOM 706 N N . PHE A 1 93 ? -25.822 -1.491 23.799 1.00 70.75 93 PHE A N 1
ATOM 707 C CA . PHE A 1 93 ? -25.587 -1.012 22.438 1.00 70.75 93 PHE A CA 1
ATOM 708 C C . PHE A 1 93 ? -25.192 -2.170 21.529 1.00 70.75 93 PHE A C 1
ATOM 710 O O . PHE A 1 93 ? -24.622 -3.160 21.982 1.00 70.75 93 PHE A O 1
ATOM 717 N N . ASN A 1 94 ? -25.462 -2.042 20.231 1.00 79.19 94 ASN A N 1
ATOM 718 C CA . ASN A 1 94 ? -24.848 -2.921 19.245 1.00 79.19 94 ASN A CA 1
ATOM 719 C C . ASN A 1 94 ? -23.414 -2.433 18.962 1.00 79.19 94 ASN A C 1
ATOM 721 O O . ASN A 1 94 ? -23.192 -1.254 18.675 1.00 79.19 94 ASN A O 1
ATOM 725 N N . LYS A 1 95 ? -22.443 -3.354 18.984 1.00 74.12 95 LYS A N 1
ATOM 726 C CA . LYS A 1 95 ? -21.041 -3.108 18.621 1.00 74.12 95 LYS A CA 1
ATOM 727 C C . LYS A 1 95 ? -20.890 -2.444 17.249 1.00 74.12 95 LYS A C 1
ATOM 729 O O . LYS A 1 95 ? -20.050 -1.560 17.099 1.00 74.12 95 LYS A O 1
ATOM 734 N N . GLU A 1 96 ? -21.687 -2.826 16.254 1.00 77.69 96 GLU A N 1
ATOM 735 C CA . GLU A 1 96 ? -21.637 -2.241 14.903 1.00 77.69 96 GLU A CA 1
ATOM 736 C C . GLU A 1 96 ? -22.115 -0.786 14.881 1.00 77.69 96 GLU A C 1
ATOM 738 O O . GLU A 1 96 ? -21.530 0.055 14.195 1.00 77.69 96 GLU A O 1
ATOM 743 N N . GLU A 1 97 ? -23.140 -0.474 15.672 1.00 75.31 97 GLU A N 1
ATOM 744 C CA . GLU A 1 97 ? -23.691 0.873 15.806 1.00 75.31 97 GLU A CA 1
ATOM 745 C C . GLU A 1 97 ? -22.723 1.793 16.558 1.00 75.31 97 GLU A C 1
ATOM 747 O O . GLU A 1 97 ? -22.432 2.896 16.092 1.00 75.31 97 GLU A O 1
ATOM 752 N N . LEU A 1 98 ? -22.119 1.301 17.647 1.00 73.88 98 LEU A N 1
ATOM 753 C CA . LEU A 1 98 ? -21.082 2.021 18.384 1.00 73.88 98 LEU A CA 1
ATOM 754 C C . LEU A 1 98 ? -19.825 2.236 17.526 1.00 73.88 98 LEU A C 1
ATOM 756 O O . LEU A 1 98 ? -19.271 3.333 17.501 1.00 73.88 98 LEU A O 1
ATOM 760 N N . SER A 1 99 ? -19.406 1.221 16.765 1.00 71.88 99 SER A N 1
ATOM 761 C CA . SER A 1 99 ? -18.271 1.314 15.837 1.00 71.88 99 SER A CA 1
ATOM 762 C C . SER A 1 99 ? -18.522 2.344 14.736 1.00 71.88 99 SER A C 1
ATOM 764 O O . SER A 1 99 ? -17.618 3.113 14.397 1.00 71.88 99 SER A O 1
ATOM 766 N N . ARG A 1 100 ? -19.746 2.403 14.190 1.00 75.19 100 ARG A N 1
ATOM 767 C CA . ARG A 1 100 ? -20.152 3.418 13.207 1.00 75.19 100 ARG A CA 1
ATOM 768 C C . ARG A 1 100 ? -20.151 4.819 13.827 1.00 75.19 100 ARG A C 1
ATOM 770 O O . ARG A 1 100 ? -19.515 5.708 13.266 1.00 75.19 100 ARG A O 1
ATOM 777 N N . LEU A 1 101 ? -20.772 5.001 14.995 1.00 71.00 101 LEU A N 1
ATOM 778 C CA . LEU A 1 101 ? -20.808 6.279 15.721 1.00 71.00 101 LEU A CA 1
ATOM 779 C C . LEU A 1 101 ? -19.402 6.798 16.050 1.00 71.00 101 LEU A C 1
ATOM 781 O O . LEU A 1 101 ? -19.096 7.963 15.792 1.00 71.00 101 LEU A O 1
ATOM 785 N N . LEU A 1 102 ? -18.524 5.935 16.567 1.00 69.44 102 LEU A N 1
ATOM 786 C CA . LEU A 1 102 ? -17.137 6.290 16.866 1.00 69.44 102 LEU A CA 1
ATOM 787 C C . LEU A 1 102 ? -16.354 6.610 15.589 1.00 69.44 102 LEU A C 1
ATOM 789 O O . LEU A 1 102 ? -15.638 7.608 15.547 1.00 69.44 102 LEU A O 1
ATOM 793 N N . SER A 1 103 ? -16.535 5.835 14.518 1.00 67.19 103 SER A N 1
ATOM 794 C CA . SER A 1 103 ? -15.885 6.101 13.227 1.00 67.19 103 SER A CA 1
ATOM 795 C C . SER A 1 103 ? -16.311 7.441 12.621 1.00 67.19 103 SER A C 1
ATOM 797 O O . SER A 1 103 ? -15.472 8.168 12.086 1.00 67.19 103 SER A O 1
ATOM 799 N N . ASP A 1 104 ? -17.592 7.798 12.714 1.00 64.38 104 ASP A N 1
ATOM 800 C CA . ASP A 1 104 ? -18.109 9.065 12.192 1.00 64.38 104 ASP A CA 1
ATOM 801 C C . ASP A 1 104 ? -17.662 10.266 13.040 1.00 64.38 104 ASP A C 1
ATOM 803 O O . ASP A 1 104 ? -17.384 11.335 12.492 1.00 64.38 104 ASP A O 1
ATOM 807 N N . LYS A 1 105 ? -17.460 10.083 14.352 1.00 57.12 105 LYS A N 1
ATOM 808 C CA . LYS A 1 105 ? -16.841 11.099 15.222 1.00 57.12 105 LYS A CA 1
ATOM 809 C C . LYS A 1 105 ? -15.331 11.241 14.994 1.00 57.12 105 LYS A C 1
ATOM 811 O O . LYS A 1 105 ? -14.823 12.359 15.012 1.00 57.12 105 LYS A O 1
ATOM 816 N N . VAL A 1 106 ? -14.612 10.157 14.697 1.00 55.78 106 VAL A N 1
ATOM 817 C CA . VAL A 1 106 ? -13.169 10.193 14.382 1.00 55.78 106 VAL A CA 1
ATOM 818 C C . VAL A 1 106 ? -12.893 10.840 13.015 1.00 55.78 106 VAL A C 1
ATOM 820 O O . VAL A 1 106 ? -11.869 11.505 12.851 1.00 55.78 106 VAL A O 1
ATOM 823 N N . LYS A 1 107 ? -13.812 10.746 12.041 1.00 53.09 107 LYS A N 1
ATOM 824 C CA . LYS A 1 107 ? -13.691 11.460 10.750 1.00 53.09 107 LYS A CA 1
ATOM 825 C C . LYS A 1 107 ? -13.683 12.987 10.899 1.00 53.09 107 LYS A C 1
ATOM 827 O O . LYS A 1 107 ? -13.026 13.653 10.104 1.00 53.09 107 LYS A O 1
ATOM 832 N N . LEU A 1 108 ? -14.332 13.535 11.929 1.00 45.91 108 LEU A N 1
ATOM 833 C CA . LEU A 1 108 ? -14.296 14.972 12.237 1.00 45.91 108 LEU A CA 1
ATOM 834 C C . LEU A 1 108 ? -12.988 15.412 12.928 1.00 45.91 108 LEU A C 1
ATOM 836 O O . LEU A 1 108 ? -12.671 16.597 12.929 1.00 45.91 108 LEU A O 1
ATOM 840 N N . GLY A 1 109 ? -12.180 14.475 13.441 1.00 42.91 109 GLY A N 1
ATOM 841 C CA . GLY A 1 109 ? -10.892 14.755 14.091 1.00 42.91 109 GLY A CA 1
ATOM 842 C C . GLY A 1 109 ? -9.691 14.897 13.145 1.00 42.91 109 GLY A C 1
ATOM 843 O O . GLY A 1 109 ? -8.609 15.261 13.593 1.00 42.91 109 GLY A O 1
ATOM 844 N N . LYS A 1 110 ? -9.843 14.639 11.837 1.00 44.34 110 LYS A N 1
ATOM 845 C CA . LYS A 1 110 ? -8.744 14.765 10.852 1.00 44.34 110 LYS A CA 1
ATOM 846 C C . LYS A 1 110 ? -8.621 16.153 10.204 1.00 44.34 110 LYS A C 1
ATOM 848 O O . LYS A 1 110 ? -7.807 16.321 9.302 1.00 44.34 110 LYS A O 1
ATOM 853 N N . ALA A 1 111 ? -9.381 17.150 10.665 1.00 42.03 111 ALA A N 1
ATOM 854 C CA . ALA A 1 111 ? -9.313 18.521 10.145 1.00 42.03 111 ALA A CA 1
ATOM 855 C C . ALA A 1 111 ? -8.320 19.445 10.881 1.00 42.03 111 ALA A C 1
ATOM 857 O O . ALA A 1 111 ? -8.109 20.571 10.439 1.00 42.03 111 ALA A O 1
ATOM 858 N N . GLN A 1 112 ? -7.661 18.995 11.953 1.00 37.62 112 GLN A N 1
ATOM 859 C CA . GLN A 1 112 ? -6.577 19.750 12.588 1.00 37.62 112 GLN A CA 1
ATOM 860 C C . GLN A 1 112 ? -5.391 18.833 12.871 1.00 37.62 112 GLN A C 1
ATOM 862 O O . GLN A 1 112 ? -5.301 18.179 13.904 1.00 37.62 112 GLN A O 1
ATOM 867 N N . VAL A 1 113 ? -4.437 18.827 11.941 1.00 42.03 113 VAL A N 1
ATOM 868 C CA . VAL A 1 113 ? -3.037 18.589 12.293 1.00 42.03 113 VAL A CA 1
ATOM 869 C C . VAL A 1 113 ? -2.643 19.751 13.205 1.00 42.03 113 VAL A C 1
ATOM 871 O O . VAL A 1 113 ? -2.371 20.853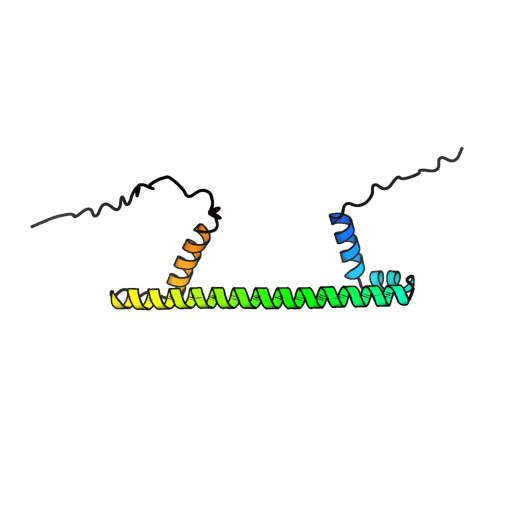 12.734 1.00 42.03 113 VAL A O 1
ATOM 874 N N . ILE A 1 114 ? -2.707 19.542 14.520 1.00 40.59 114 ILE A N 1
ATOM 875 C CA . ILE A 1 114 ? -2.177 20.492 15.496 1.00 40.59 114 ILE A CA 1
ATOM 876 C C . ILE A 1 114 ? -0.662 20.489 15.301 1.00 40.59 114 ILE A C 1
ATOM 878 O O . ILE A 1 114 ? 0.005 19.496 15.580 1.00 40.59 114 ILE A O 1
ATOM 882 N N . ASN A 1 115 ? -0.133 21.589 14.774 1.00 37.47 115 ASN A N 1
ATOM 883 C CA . ASN A 1 115 ? 1.295 21.860 14.768 1.00 37.47 115 ASN A CA 1
ATOM 884 C C . ASN A 1 115 ? 1.722 22.064 16.241 1.00 37.47 115 ASN A C 1
ATOM 886 O O . ASN A 1 115 ? 1.216 22.999 16.872 1.00 37.47 115 ASN A O 1
ATOM 890 N N . PRO A 1 116 ? 2.567 21.199 16.833 1.00 44.94 116 PRO A N 1
ATOM 891 C CA . PRO A 1 116 ? 2.827 21.197 18.277 1.00 44.94 116 PRO A CA 1
ATOM 892 C C . PRO A 1 116 ? 3.575 22.441 18.792 1.00 44.94 116 PRO A C 1
ATOM 894 O O . PRO A 1 116 ? 3.715 22.607 19.999 1.00 44.94 116 PRO A O 1
ATOM 897 N N . GLU A 1 117 ? 3.998 23.354 17.913 1.00 43.62 117 GLU A N 1
ATOM 898 C CA . GLU A 1 117 ? 4.695 24.595 18.283 1.00 43.62 117 GLU A CA 1
ATOM 899 C C . GLU A 1 117 ? 3.775 25.809 18.529 1.00 43.62 117 GLU A C 1
ATOM 901 O O . GLU A 1 117 ? 4.263 26.877 18.886 1.00 43.62 117 GLU A O 1
ATOM 906 N N . LEU A 1 118 ? 2.446 25.683 18.397 1.00 45.34 118 LEU A N 1
ATOM 907 C CA . LEU A 1 118 ? 1.519 26.822 18.568 1.00 45.34 118 LEU A CA 1
ATOM 908 C C . LEU A 1 118 ? 0.676 26.807 19.860 1.00 45.34 118 LEU A C 1
ATOM 910 O O . LEU A 1 118 ? -0.189 27.664 20.021 1.00 45.34 118 LEU A O 1
ATOM 914 N N . GLN A 1 119 ? 0.917 25.887 20.804 1.00 47.56 119 GLN A N 1
ATOM 915 C CA . GLN A 1 119 ? 0.139 25.790 22.057 1.00 47.56 119 GLN A CA 1
ATOM 916 C C . GLN A 1 119 ? 0.882 26.239 23.326 1.00 47.56 119 GLN A C 1
ATOM 918 O O . GLN A 1 119 ? 0.606 25.758 24.421 1.00 47.56 119 GLN A O 1
ATOM 923 N N . MET A 1 120 ? 1.784 27.210 23.220 1.00 50.06 120 MET A N 1
ATOM 924 C CA . MET A 1 120 ? 2.216 27.964 24.398 1.00 50.06 120 MET A CA 1
ATOM 925 C C . MET A 1 120 ? 1.452 29.288 24.419 1.00 50.06 120 MET A C 1
ATOM 927 O O . MET A 1 120 ? 1.721 30.185 23.626 1.00 50.06 120 MET A O 1
ATOM 931 N N . ASN A 1 121 ? 0.509 29.375 25.363 1.00 45.91 121 ASN A N 1
ATOM 932 C CA . ASN A 1 121 ? -0.277 30.544 25.780 1.00 45.91 121 ASN A CA 1
ATOM 933 C C . ASN A 1 121 ? -1.651 30.741 25.117 1.00 45.91 121 ASN A C 1
ATOM 935 O O . ASN A 1 121 ? -1.845 31.653 24.316 1.00 45.91 121 ASN A O 1
ATOM 939 N N . LYS A 1 122 ? -2.655 29.989 25.590 1.00 41.31 122 LYS A N 1
ATOM 940 C CA . LYS A 1 122 ? -3.924 30.587 26.059 1.00 41.31 122 LYS A CA 1
ATOM 941 C C . LYS A 1 122 ? -4.792 29.567 26.815 1.00 41.31 122 LYS A C 1
ATOM 943 O O . LYS A 1 122 ? -4.933 28.441 26.342 1.00 41.31 122 LYS A O 1
ATOM 948 N N . PRO A 1 123 ? -5.407 29.941 27.951 1.00 44.78 123 PRO A N 1
ATOM 949 C CA . PRO A 1 123 ? -6.396 29.096 28.608 1.00 44.78 123 PRO A CA 1
ATOM 950 C C . PRO A 1 123 ? -7.653 29.048 27.729 1.00 44.78 123 PRO A C 1
ATOM 952 O O . PRO A 1 123 ? -8.287 30.076 27.498 1.00 44.78 123 PRO A O 1
ATOM 955 N N . SER A 1 124 ? -7.997 27.874 27.194 1.00 42.47 124 SER A N 1
ATOM 956 C CA . SER A 1 124 ? -9.274 27.692 26.495 1.00 42.47 124 SER A CA 1
ATOM 957 C C . SER A 1 124 ? -10.391 27.536 27.517 1.00 42.47 124 SER A C 1
ATOM 959 O O . SER A 1 124 ? -10.511 26.515 28.190 1.00 42.47 124 SER A O 1
ATOM 961 N N . THR A 1 125 ? -11.194 28.588 27.632 1.00 42.09 125 THR A N 1
ATOM 962 C CA . THR A 1 125 ? -12.510 28.598 28.262 1.00 42.09 125 THR A CA 1
ATOM 963 C C . THR A 1 125 ? -13.392 27.531 27.612 1.00 42.09 125 THR A C 1
ATOM 965 O O . THR A 1 125 ? -13.562 27.515 26.394 1.00 42.09 125 THR A O 1
ATOM 968 N N . ILE A 1 126 ? -13.951 26.639 28.426 1.00 44.97 126 ILE A N 1
ATOM 969 C CA . ILE A 1 126 ? -14.995 25.697 28.017 1.00 44.97 126 ILE A CA 1
ATOM 970 C C . ILE A 1 126 ? -16.238 26.531 27.682 1.00 44.97 126 ILE A C 1
ATOM 972 O O . ILE A 1 126 ? -16.836 27.133 28.570 1.00 44.97 126 ILE A O 1
ATOM 976 N N . VAL A 1 127 ? -16.596 26.607 26.400 1.00 37.44 127 VAL A N 1
ATOM 977 C CA . VAL A 1 127 ? -17.822 27.258 25.920 1.00 37.44 127 VAL A CA 1
ATOM 978 C C . VAL A 1 127 ? -18.852 26.177 25.596 1.00 37.44 127 VAL A C 1
ATOM 980 O O . VAL A 1 127 ? -18.601 25.325 24.747 1.00 37.44 127 VAL A O 1
ATOM 983 N N . GLY A 1 128 ? -20.007 26.253 26.264 1.00 33.69 128 GLY A N 1
ATOM 984 C CA . GLY A 1 128 ? -21.299 25.847 25.703 1.00 33.69 128 GLY A CA 1
ATOM 985 C C . GLY A 1 128 ? -21.666 24.364 25.760 1.00 33.69 128 GLY A C 1
ATOM 986 O O . GLY A 1 128 ? -21.901 23.754 24.725 1.00 33.69 128 GLY A O 1
ATOM 987 N N . ALA A 1 129 ? -21.804 23.795 26.960 1.00 42.56 129 ALA A N 1
ATOM 988 C CA . ALA A 1 129 ? -22.733 22.683 27.179 1.00 42.56 129 ALA A CA 1
ATOM 989 C C . ALA A 1 129 ? -24.098 23.261 27.586 1.00 42.56 129 ALA A C 1
ATOM 991 O O . ALA A 1 129 ? -24.515 23.175 28.736 1.00 42.56 129 ALA A O 1
ATOM 992 N N . GLU A 1 130 ? -24.775 23.902 26.640 1.00 47.56 130 GLU A N 1
ATOM 993 C CA . GLU A 1 130 ? -26.192 24.242 26.748 1.00 47.56 130 GLU A CA 1
ATOM 994 C C . GLU A 1 130 ? -27.018 22.994 26.411 1.00 47.56 130 GLU A C 1
ATOM 996 O O . GLU A 1 130 ? -27.553 22.828 25.323 1.00 47.56 130 GLU A O 1
ATOM 1001 N N . ASN A 1 131 ? -27.048 22.060 27.363 1.00 42.19 131 ASN A N 1
ATOM 1002 C CA . ASN A 1 131 ? -28.063 21.017 27.432 1.00 42.19 131 ASN A CA 1
ATOM 1003 C C . ASN A 1 131 ? -28.906 21.330 28.670 1.00 42.19 131 ASN A C 1
ATOM 1005 O O . ASN A 1 131 ? -28.602 20.897 29.782 1.00 42.19 131 ASN A O 1
ATOM 1009 N N . GLU A 1 132 ? -29.925 22.164 28.477 1.00 40.28 132 GLU A N 1
ATOM 1010 C CA . GLU A 1 132 ? -30.937 22.444 29.488 1.00 40.28 132 GLU A CA 1
ATOM 1011 C C . GLU A 1 132 ? -31.655 21.137 29.857 1.00 40.28 132 GLU A C 1
ATOM 1013 O O . GLU A 1 132 ? -32.496 20.627 29.117 1.00 40.28 132 GLU A O 1
ATOM 1018 N N . LEU A 1 133 ? -31.333 20.585 31.031 1.00 41.66 133 LEU A N 1
ATOM 1019 C CA . LEU A 1 133 ? -32.242 19.696 31.748 1.00 41.66 133 LEU A CA 1
ATOM 1020 C C . LEU A 1 133 ? -33.422 20.546 32.231 1.00 41.66 133 LEU A C 1
ATOM 1022 O O . LEU A 1 133 ? -33.391 21.129 33.314 1.00 41.66 133 LEU A O 1
ATOM 1026 N N . THR A 1 134 ? -34.464 20.639 31.409 1.00 43.72 134 THR A N 1
ATOM 1027 C CA . THR A 1 134 ? -35.750 21.199 31.825 1.00 43.72 134 THR A CA 1
ATOM 1028 C C . THR A 1 134 ? -36.464 20.191 32.722 1.00 43.72 134 THR A C 1
ATOM 1030 O O . THR A 1 134 ? -37.152 19.276 32.276 1.00 43.72 134 THR A O 1
ATOM 1033 N N . THR A 1 135 ? -36.295 20.351 34.032 1.00 38.62 135 THR A N 1
ATOM 1034 C CA . THR A 1 135 ? -37.127 19.675 35.029 1.00 38.62 135 THR A CA 1
ATOM 1035 C C . THR A 1 135 ? -38.543 20.240 34.934 1.00 38.62 135 THR A C 1
ATOM 1037 O O . THR A 1 135 ? -38.807 21.350 35.391 1.00 38.62 135 THR A O 1
ATOM 1040 N N . SER A 1 136 ? -39.468 19.488 34.337 1.00 41.19 136 SER A N 1
ATOM 1041 C CA . SER A 1 136 ? -40.900 19.780 34.431 1.00 41.19 136 SER A CA 1
ATOM 1042 C C . SER A 1 136 ? -41.536 18.971 35.570 1.00 41.19 136 SER A C 1
ATOM 1044 O O . SER A 1 136 ? -41.679 17.761 35.461 1.00 41.19 136 SER A O 1
ATOM 1046 N N . GLN A 1 137 ? -41.933 19.711 36.613 1.00 34.09 137 GLN A N 1
ATOM 1047 C CA . GLN A 1 137 ? -43.083 19.537 37.524 1.00 34.09 137 GLN A CA 1
ATOM 1048 C C . GLN A 1 137 ? -43.164 18.455 38.636 1.00 34.09 137 GLN A C 1
ATOM 1050 O O . GLN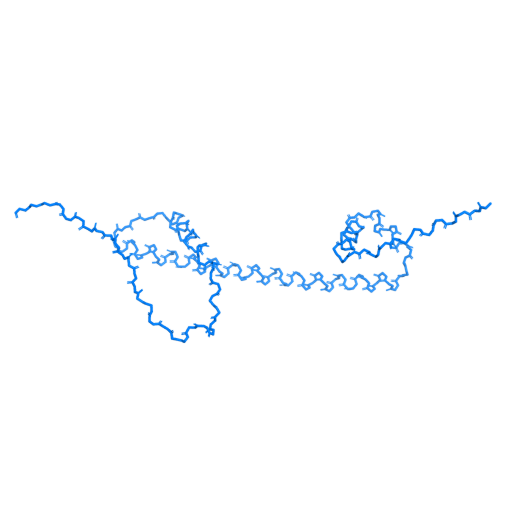 A 1 137 ? -43.181 17.259 38.385 1.00 34.09 137 GLN A O 1
ATOM 1055 N N . GLN A 1 138 ? -43.446 19.009 39.837 1.00 37.00 138 GLN A N 1
ATOM 1056 C CA . GLN A 1 138 ? -44.433 18.639 40.883 1.00 37.00 138 GLN A CA 1
ATOM 1057 C C . GLN A 1 138 ? -44.164 17.451 41.826 1.00 37.00 138 GLN A C 1
ATOM 1059 O O . GLN A 1 138 ? -44.242 16.303 41.408 1.00 37.00 138 GLN A O 1
ATOM 1064 N N . VAL A 1 139 ? -43.991 17.746 43.131 1.00 37.41 139 VAL A N 1
ATOM 1065 C CA . VAL A 1 139 ? -45.060 17.754 44.169 1.00 37.41 139 VAL A CA 1
ATOM 1066 C C . VAL A 1 139 ? -44.777 18.880 45.164 1.00 37.41 139 VAL A C 1
ATOM 1068 O O . VAL A 1 139 ? -43.585 19.060 45.498 1.00 37.41 139 VAL A O 1
#